Protein AF-A0A3D5G4E3-F1 (afdb_monomer_lite)

Secondary structure (DSSP, 8-state):
-------HHHHHHHHHHHHHHHHHHHHHHHHHHHTT------HHHHHHHHH---

Radius of gyration: 19.86 Å; chains: 1; bounding box: 38×28×47 Å

pLDDT: mean 96.44, std 4.05, range [76.44, 98.69]

Sequence (54 aa):
FGIAFSNKRWLHFFMLFVPVTGLWMSSLGIVGLALNLRAYDFVSQELRAAEDPE

Foldseek 3Di:
DPDDDPDPVVVVVVVVCVVVVVVVVVVVQVVCVVVVNDPPDDVVVVVCCVVDVD

Structure (mmCIF, N/CA/C/O backbone):
data_AF-A0A3D5G4E3-F1
#
_entry.id   AF-A0A3D5G4E3-F1
#
loop_
_atom_site.group_PDB
_atom_site.id
_atom_site.type_symbol
_atom_site.label_atom_id
_atom_site.label_alt_id
_atom_site.label_comp_id
_atom_site.label_asym_id
_atom_site.label_entity_id
_atom_site.label_seq_id
_atom_site.pdbx_PDB_ins_code
_atom_site.Cartn_x
_atom_site.Cartn_y
_atom_site.Cartn_z
_atom_site.occupancy
_atom_site.B_iso_or_equiv
_atom_site.auth_seq_id
_atom_site.auth_comp_id
_atom_site.auth_asym_id
_atom_site.auth_atom_id
_atom_site.pdbx_PDB_model_num
ATOM 1 N N . PHE A 1 1 ? 2.620 14.826 18.198 1.00 86.44 1 PHE A N 1
ATOM 2 C CA . PHE A 1 1 ? 1.532 14.443 17.274 1.00 86.44 1 PHE A CA 1
ATOM 3 C C . PHE A 1 1 ? 0.395 15.472 17.235 1.00 86.44 1 PHE A C 1
ATOM 5 O O . PHE A 1 1 ? -0.199 15.624 16.185 1.00 86.44 1 PHE A O 1
ATOM 12 N N . GLY A 1 2 ? 0.095 16.213 18.316 1.00 96.31 2 GLY A N 1
ATOM 13 C CA . GLY A 1 2 ? -0.812 17.381 18.271 1.00 96.31 2 GLY A CA 1
ATOM 14 C C . GLY A 1 2 ? -2.312 17.069 18.139 1.00 96.31 2 GLY A C 1
ATOM 15 O O . GLY A 1 2 ? -3.133 17.933 18.415 1.00 96.31 2 GLY A O 1
ATOM 16 N N . ILE A 1 3 ? -2.666 15.831 17.789 1.00 95.50 3 ILE A N 1
ATOM 17 C CA . ILE A 1 3 ? -4.032 15.299 17.711 1.00 95.50 3 ILE A CA 1
ATOM 18 C C . ILE A 1 3 ? -4.138 13.999 18.519 1.00 95.50 3 ILE A C 1
ATOM 20 O O . ILE A 1 3 ? -3.146 13.288 18.691 1.00 95.50 3 ILE A O 1
ATOM 24 N N . ALA A 1 4 ? -5.335 13.682 19.015 1.00 96.44 4 ALA A N 1
ATOM 25 C CA . ALA A 1 4 ? -5.604 12.457 19.766 1.00 96.44 4 ALA A CA 1
ATOM 26 C C . ALA A 1 4 ? -7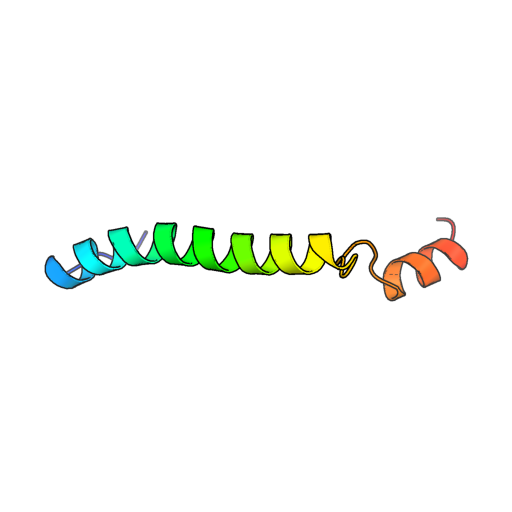.020 11.936 19.491 1.00 96.44 4 ALA A C 1
ATOM 28 O O . ALA A 1 4 ? -7.939 12.700 19.195 1.00 96.44 4 ALA A O 1
ATOM 29 N N . PHE A 1 5 ? -7.203 10.624 19.624 1.00 97.06 5 PHE A N 1
ATOM 30 C CA . PHE A 1 5 ? -8.523 10.010 19.558 1.00 97.06 5 PHE A CA 1
ATOM 31 C C . PHE A 1 5 ? -9.324 10.343 20.820 1.00 97.06 5 PHE A C 1
ATOM 33 O O . PHE A 1 5 ? -8.929 9.974 21.922 1.00 97.06 5 PHE A O 1
ATOM 40 N N . SER A 1 6 ? -10.478 10.989 20.659 1.00 97.50 6 SER A N 1
ATOM 41 C CA . SER A 1 6 ? -11.418 11.263 21.757 1.00 97.50 6 SER A CA 1
ATOM 42 C C . SER A 1 6 ? -12.531 10.214 21.876 1.00 97.50 6 SER A C 1
ATOM 44 O O . SER A 1 6 ? -13.163 10.090 22.922 1.00 97.50 6 SER A O 1
ATOM 46 N N . ASN A 1 7 ? -12.764 9.420 20.824 1.00 98.06 7 ASN A N 1
ATOM 47 C CA . ASN A 1 7 ? -13.815 8.407 20.772 1.00 98.06 7 ASN A CA 1
ATOM 48 C C . ASN A 1 7 ? -13.217 7.004 20.592 1.00 98.06 7 ASN A C 1
ATOM 50 O O . ASN A 1 7 ? -12.620 6.692 19.560 1.00 98.06 7 ASN A O 1
ATOM 54 N N . LYS A 1 8 ? -13.432 6.128 21.584 1.00 97.81 8 LYS A N 1
ATOM 55 C CA . LYS A 1 8 ? -12.925 4.747 21.557 1.00 97.81 8 LYS A CA 1
ATOM 56 C C 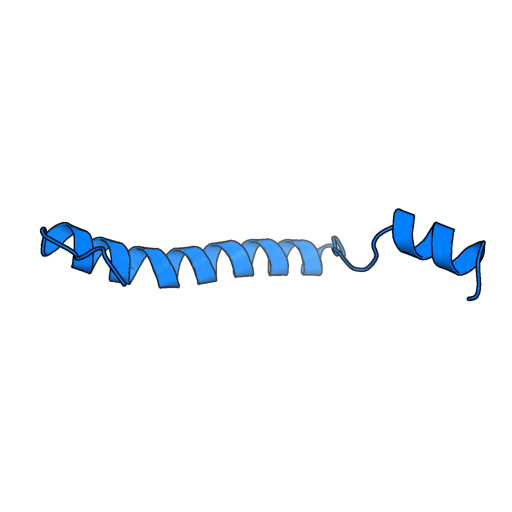. LYS A 1 8 ? -13.529 3.919 20.422 1.00 97.81 8 LYS A C 1
ATOM 58 O O . LYS A 1 8 ? -12.808 3.122 19.835 1.00 97.81 8 LYS A O 1
ATOM 63 N N . ARG A 1 9 ? -14.810 4.096 20.077 1.00 98.31 9 ARG A N 1
ATOM 64 C CA . ARG A 1 9 ? -15.432 3.357 18.960 1.00 98.31 9 ARG A CA 1
ATOM 65 C C . ARG A 1 9 ? -14.800 3.747 17.626 1.00 98.31 9 ARG A C 1
ATOM 67 O O . ARG A 1 9 ? -14.503 2.871 16.822 1.00 98.31 9 ARG A O 1
ATOM 74 N N . TRP A 1 10 ? -14.533 5.041 17.436 1.00 98.56 10 TRP A N 1
ATOM 75 C CA . TRP A 1 10 ? -13.833 5.543 16.250 1.00 98.56 10 TRP A CA 1
ATOM 76 C C . TRP A 1 10 ? -12.411 4.985 16.151 1.00 98.56 10 TRP A C 1
ATOM 78 O O . TRP A 1 10 ? -12.020 4.511 15.091 1.00 98.56 10 TRP A O 1
ATOM 88 N N . LEU A 1 11 ? -11.672 4.958 17.265 1.00 98.44 11 LEU A N 1
ATOM 89 C CA . LEU A 1 11 ? -10.338 4.357 17.310 1.00 98.44 11 LEU A CA 1
ATOM 90 C C . LEU A 1 11 ? -10.358 2.888 16.856 1.00 98.44 11 LEU A C 1
ATOM 92 O O . LEU A 1 11 ? -9.582 2.514 15.984 1.00 98.44 11 LEU A O 1
ATOM 96 N N . HIS A 1 12 ? -11.261 2.066 17.401 1.00 98.25 12 HIS A N 1
ATOM 97 C CA . HIS A 1 12 ? -11.329 0.641 17.047 1.00 98.25 12 HIS A CA 1
ATOM 98 C C . HIS A 1 12 ? -11.759 0.426 15.592 1.00 98.25 12 HIS A C 1
ATOM 100 O O . HIS A 1 12 ? -11.206 -0.436 14.911 1.00 98.25 12 HIS A O 1
ATOM 106 N N . PHE A 1 13 ? -12.701 1.229 15.090 1.00 98.38 13 PHE A N 1
ATOM 107 C CA . PHE A 1 13 ? -13.055 1.207 13.672 1.00 98.38 13 PHE A CA 1
ATOM 108 C C . PHE A 1 13 ? -11.850 1.557 12.792 1.00 98.38 13 PHE A C 1
ATOM 110 O O . PHE A 1 13 ? -11.575 0.859 11.821 1.00 98.38 13 PHE A O 1
ATOM 117 N N . PHE A 1 14 ? -11.090 2.590 13.159 1.00 98.25 14 PHE A N 1
ATOM 118 C CA . PHE A 1 14 ? -9.911 3.012 12.410 1.00 98.25 14 PHE A CA 1
ATOM 119 C C . PHE A 1 14 ? -8.812 1.940 12.402 1.00 98.25 14 PHE A C 1
ATOM 121 O O . PHE A 1 14 ? -8.203 1.686 11.364 1.00 98.25 14 PHE A O 1
ATOM 128 N N . MET A 1 15 ? -8.615 1.250 13.530 1.00 98.31 15 MET A N 1
ATOM 129 C CA . MET A 1 15 ? -7.691 0.115 13.631 1.00 98.31 15 MET A CA 1
ATOM 130 C C . MET A 1 15 ? -8.062 -1.041 12.695 1.00 98.31 15 MET A C 1
ATOM 132 O O . MET A 1 15 ? -7.165 -1.723 12.213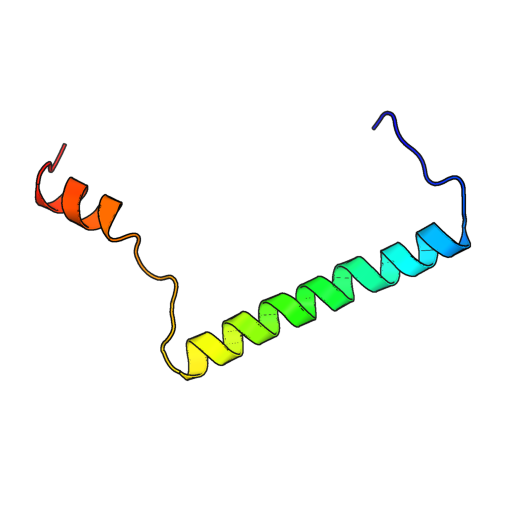 1.00 98.31 15 MET A O 1
ATOM 136 N N . LEU A 1 16 ? -9.351 -1.259 12.417 1.00 98.44 16 LEU A N 1
ATOM 137 C CA . LEU A 1 16 ? -9.799 -2.226 11.408 1.00 98.44 16 LEU A CA 1
ATOM 138 C C . LEU A 1 16 ? -9.645 -1.662 9.992 1.00 98.44 16 LEU A C 1
ATOM 140 O O . LEU A 1 16 ? -9.161 -2.349 9.095 1.00 98.44 16 LEU A O 1
ATOM 144 N N . PHE A 1 17 ? -10.041 -0.408 9.788 1.00 98.50 17 PHE A N 1
ATOM 145 C CA . PHE A 1 17 ? -10.086 0.228 8.476 1.00 98.50 17 PHE A CA 1
ATOM 146 C C . PHE A 1 17 ? -8.714 0.297 7.800 1.00 98.50 17 PHE A C 1
ATOM 148 O O . PHE A 1 17 ? -8.609 -0.015 6.614 1.00 98.50 17 PHE A O 1
ATOM 155 N N . VAL A 1 18 ? -7.664 0.672 8.538 1.00 98.56 18 VAL A N 1
ATOM 156 C CA . VAL A 1 18 ? -6.309 0.842 7.987 1.00 98.56 18 VAL A CA 1
ATOM 157 C C . VAL A 1 18 ? -5.766 -0.445 7.342 1.00 98.56 18 VAL A C 1
ATOM 159 O O . VAL A 1 18 ? -5.469 -0.415 6.145 1.00 98.56 18 VAL A O 1
ATOM 162 N N . PRO A 1 19 ? -5.654 -1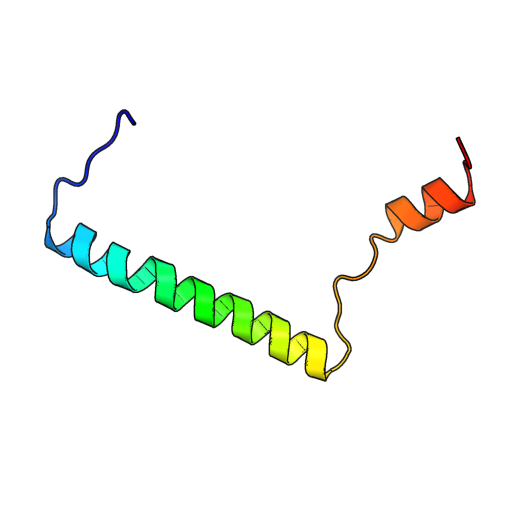.586 8.053 1.00 98.38 19 PRO A N 1
ATOM 163 C CA . PRO A 1 19 ? -5.132 -2.812 7.456 1.00 98.38 19 PRO A CA 1
ATOM 164 C C . PRO A 1 19 ? -6.068 -3.387 6.387 1.00 98.38 19 PRO A C 1
ATOM 166 O O . PRO A 1 19 ? -5.590 -3.845 5.350 1.00 98.38 19 PRO A O 1
ATOM 169 N N . VAL A 1 20 ? -7.391 -3.329 6.589 1.00 98.69 20 VAL A N 1
ATOM 170 C CA . VAL A 1 20 ? -8.360 -3.859 5.614 1.00 98.69 20 VAL A CA 1
ATOM 171 C C . VAL A 1 20 ? -8.283 -3.099 4.293 1.00 98.69 20 VAL A C 1
ATOM 173 O O . VAL A 1 20 ? -8.216 -3.721 3.234 1.00 98.69 20 VAL A O 1
ATOM 176 N N . THR A 1 21 ? -8.228 -1.767 4.344 1.00 98.69 21 THR A N 1
ATOM 177 C CA . THR A 1 21 ? -8.105 -0.936 3.139 1.00 98.69 21 THR A CA 1
ATOM 178 C C . THR A 1 21 ? -6.759 -1.159 2.457 1.00 98.69 21 THR A C 1
ATOM 180 O O . THR A 1 21 ? -6.712 -1.267 1.236 1.00 98.69 21 THR A O 1
ATOM 183 N N . GLY A 1 22 ? -5.669 -1.307 3.220 1.00 98.62 22 GLY A N 1
ATOM 184 C CA . GLY A 1 22 ? -4.350 -1.609 2.656 1.00 98.62 22 GLY A CA 1
ATOM 185 C C . GLY A 1 22 ? -4.325 -2.921 1.863 1.00 98.62 22 GLY A C 1
ATOM 186 O O . GLY A 1 22 ? -3.809 -2.958 0.743 1.00 98.62 22 GLY A O 1
ATOM 187 N N . LEU A 1 23 ? -4.945 -3.979 2.398 1.00 98.69 23 LEU A N 1
ATOM 188 C CA . LEU A 1 23 ? -5.075 -5.263 1.700 1.00 98.69 23 LEU A CA 1
ATOM 189 C C . LEU A 1 23 ? -5.975 -5.155 0.463 1.00 98.69 23 LEU A C 1
ATOM 191 O O . LEU A 1 23 ? -5.640 -5.705 -0.587 1.00 98.69 23 LEU A O 1
ATOM 195 N N . TRP A 1 24 ? -7.076 -4.408 0.559 1.00 98.69 24 TRP A N 1
ATOM 196 C CA . TRP A 1 24 ? -7.967 -4.140 -0.571 1.00 98.69 24 TRP A CA 1
ATOM 197 C C . TRP A 1 24 ? -7.248 -3.425 -1.720 1.00 98.69 24 TRP A C 1
ATOM 199 O O . TRP A 1 24 ? -7.260 -3.916 -2.848 1.00 98.69 24 TRP A O 1
ATOM 209 N N . MET A 1 25 ? -6.567 -2.310 -1.437 1.00 98.62 25 MET A N 1
ATOM 210 C CA . MET A 1 25 ? -5.851 -1.539 -2.460 1.00 98.62 25 MET A CA 1
ATOM 211 C C . MET A 1 25 ? -4.708 -2.344 -3.090 1.00 98.62 25 MET A C 1
ATOM 213 O O . MET A 1 25 ? -4.536 -2.315 -4.308 1.00 98.62 25 MET A O 1
ATOM 217 N N . SER A 1 26 ? -3.973 -3.121 -2.288 1.00 98.31 26 SER A N 1
ATOM 218 C CA . SER A 1 26 ? -2.918 -4.013 -2.793 1.00 98.31 26 SER A CA 1
ATOM 219 C C . SER A 1 26 ? -3.479 -5.088 -3.726 1.00 98.31 26 SER A C 1
ATOM 221 O O . SER A 1 26 ? -2.910 -5.351 -4.784 1.00 98.31 26 SER A O 1
ATOM 223 N N . SER A 1 27 ? -4.628 -5.672 -3.375 1.00 98.44 27 SER A N 1
ATOM 224 C CA . SER A 1 27 ? -5.282 -6.706 -4.186 1.00 98.44 27 SER A CA 1
ATOM 225 C C . SER A 1 27 ? -5.712 -6.173 -5.552 1.00 98.44 27 SER A C 1
ATOM 227 O O . SER A 1 27 ? -5.514 -6.854 -6.557 1.00 98.44 27 SER A O 1
ATOM 229 N N . LEU A 1 28 ? -6.225 -4.938 -5.616 1.00 98.38 28 LEU A N 1
ATOM 230 C CA . LEU A 1 28 ? -6.542 -4.283 -6.890 1.00 98.38 28 LEU A CA 1
ATOM 231 C C . LEU A 1 28 ? -5.298 -4.148 -7.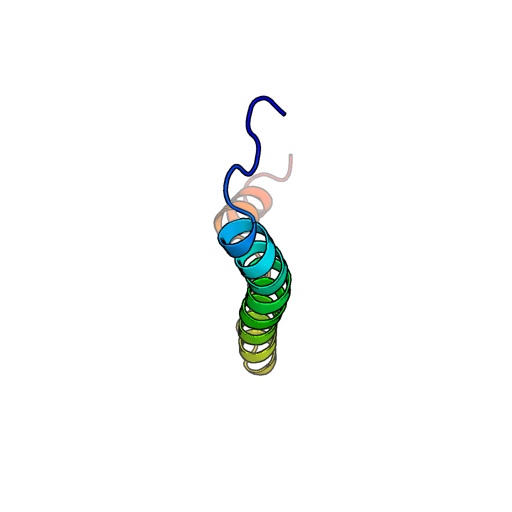782 1.00 98.38 28 LEU A C 1
ATOM 233 O O . LEU A 1 28 ? -5.363 -4.445 -8.974 1.00 98.38 28 LEU A O 1
ATOM 237 N N . GLY A 1 29 ? -4.154 -3.773 -7.200 1.00 98.00 29 GLY A N 1
ATOM 238 C CA . GLY A 1 29 ? -2.875 -3.731 -7.912 1.00 98.00 29 GLY A CA 1
ATOM 239 C C . GLY A 1 29 ? -2.461 -5.097 -8.465 1.00 98.00 29 GLY A C 1
ATOM 240 O O . GLY A 1 29 ? -2.104 -5.203 -9.635 1.00 98.00 29 GLY A O 1
ATOM 241 N N . ILE A 1 30 ? -2.578 -6.160 -7.661 1.00 98.38 30 ILE A N 1
ATOM 242 C CA . ILE A 1 30 ? -2.243 -7.536 -8.073 1.00 98.38 30 ILE A CA 1
ATOM 243 C C . ILE A 1 30 ? -3.129 -8.008 -9.236 1.00 98.38 30 ILE A C 1
ATOM 245 O O . ILE A 1 30 ? -2.627 -8.621 -10.178 1.00 98.38 30 ILE A O 1
ATOM 249 N N . VAL A 1 31 ? -4.427 -7.690 -9.212 1.00 98.56 31 VAL A N 1
ATOM 250 C CA . VAL A 1 31 ? -5.337 -7.993 -10.331 1.00 98.56 31 VAL A CA 1
ATOM 251 C C . VAL A 1 31 ? -4.898 -7.265 -11.609 1.00 98.56 31 VAL A C 1
ATOM 253 O O . VAL A 1 31 ? -4.903 -7.868 -12.680 1.00 98.56 31 VAL A O 1
ATOM 256 N N . GLY A 1 32 ? -4.447 -6.010 -11.511 1.00 98.19 32 GLY A N 1
ATOM 257 C CA . GLY A 1 32 ? -3.854 -5.282 -12.640 1.00 98.19 32 GLY A CA 1
ATOM 258 C C . GLY A 1 32 ? -2.591 -5.959 -13.183 1.00 98.19 32 GLY A C 1
ATOM 259 O O . GLY A 1 32 ? -2.471 -6.174 -14.391 1.00 98.19 32 GLY A O 1
ATOM 260 N N . LEU A 1 33 ? -1.689 -6.390 -12.295 1.00 98.25 33 LEU A N 1
ATOM 261 C CA . LEU A 1 33 ? -0.476 -7.121 -12.673 1.00 98.25 33 LEU A CA 1
ATOM 262 C C . LEU A 1 33 ? -0.786 -8.428 -13.416 1.00 98.25 33 LEU A C 1
ATOM 264 O O . LEU A 1 33 ? -0.097 -8.738 -14.388 1.00 98.25 33 LEU A O 1
ATOM 268 N N . ALA A 1 34 ? -1.833 -9.158 -13.016 1.00 98.12 34 ALA A N 1
ATOM 269 C CA . ALA A 1 34 ? -2.270 -10.381 -13.698 1.00 98.12 34 ALA A CA 1
ATOM 270 C C . ALA A 1 34 ? -2.673 -10.135 -15.166 1.00 98.12 34 ALA A C 1
ATOM 272 O O . ALA A 1 34 ? -2.544 -11.027 -16.002 1.00 98.12 34 ALA A O 1
ATOM 273 N N . LEU A 1 35 ? -3.109 -8.914 -15.487 1.00 98.31 35 LEU A N 1
ATOM 274 C CA . LEU A 1 35 ? -3.445 -8.464 -16.840 1.00 98.31 35 LEU A CA 1
ATOM 275 C C . LEU A 1 35 ? -2.299 -7.702 -17.527 1.00 98.31 35 LEU A C 1
ATOM 277 O O . LEU A 1 35 ? -2.507 -7.108 -18.581 1.00 98.31 35 LEU A O 1
ATOM 281 N N . ASN A 1 36 ? -1.094 -7.692 -16.947 1.00 97.56 36 ASN A N 1
ATOM 282 C CA . ASN A 1 36 ? 0.043 -6.865 -17.370 1.00 97.56 36 ASN A CA 1
ATOM 283 C C . ASN A 1 36 ? -0.210 -5.343 -17.343 1.00 97.56 36 ASN A C 1
ATOM 285 O O . ASN A 1 36 ? 0.569 -4.586 -17.920 1.00 97.56 36 ASN A O 1
ATOM 289 N N . LEU A 1 37 ? -1.236 -4.873 -16.631 1.00 97.75 37 LEU A N 1
ATOM 290 C CA . LEU A 1 37 ? -1.467 -3.450 -16.387 1.00 97.75 37 LEU A CA 1
ATOM 291 C C . LEU A 1 37 ? -0.555 -2.990 -15.246 1.00 97.75 37 LEU 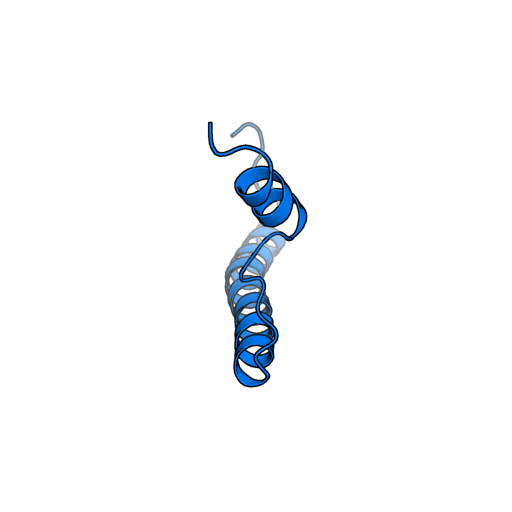A C 1
ATOM 293 O O . LEU A 1 37 ? -0.896 -3.109 -14.068 1.00 97.75 37 LEU A O 1
ATOM 297 N N . ARG A 1 38 ? 0.641 -2.512 -15.603 1.00 97.19 38 ARG A N 1
ATOM 298 C CA . ARG A 1 38 ? 1.695 -2.129 -14.654 1.00 97.19 38 ARG A CA 1
ATOM 299 C C . ARG A 1 38 ? 1.924 -0.624 -14.688 1.00 97.19 38 ARG A C 1
ATOM 301 O O . ARG A 1 38 ? 1.990 -0.029 -15.757 1.00 97.19 38 ARG A O 1
ATOM 308 N N . ALA A 1 39 ? 2.146 -0.037 -13.520 1.00 95.19 39 ALA A N 1
ATOM 309 C CA . ALA A 1 39 ? 2.778 1.272 -13.404 1.00 95.19 39 ALA A CA 1
ATOM 310 C C . ALA A 1 39 ? 4.305 1.079 -13.417 1.00 95.19 39 ALA A C 1
ATOM 312 O O . ALA A 1 39 ? 4.944 1.183 -12.376 1.00 95.19 39 ALA A O 1
ATOM 313 N N . TYR A 1 40 ? 4.849 0.654 -14.564 1.00 96.94 40 TYR A N 1
ATOM 314 C CA . TYR A 1 40 ? 6.266 0.288 -14.693 1.00 96.94 40 TYR A CA 1
ATOM 315 C C . TYR A 1 40 ? 7.145 1.523 -14.932 1.00 96.94 40 TYR A C 1
ATOM 317 O O . TYR A 1 40 ? 8.025 1.789 -14.123 1.00 96.94 40 TYR A O 1
ATOM 325 N N . ASP A 1 41 ? 6.810 2.327 -15.946 1.00 95.88 41 ASP A N 1
ATOM 326 C CA . ASP A 1 41 ? 7.561 3.532 -16.300 1.00 95.88 41 ASP A CA 1
ATOM 327 C C . ASP A 1 41 ? 6.679 4.778 -16.255 1.00 95.88 41 ASP A C 1
ATOM 329 O O . ASP A 1 41 ? 5.463 4.737 -16.478 1.00 95.88 41 ASP A O 1
ATOM 333 N N . PHE A 1 42 ? 7.324 5.921 -16.048 1.00 97.31 42 PHE A N 1
ATOM 334 C CA . PHE A 1 42 ? 6.737 7.214 -16.359 1.00 97.31 42 PHE A CA 1
ATOM 335 C C . PHE A 1 42 ? 7.246 7.659 -17.727 1.00 97.31 42 PHE A C 1
ATOM 337 O O . PHE A 1 42 ? 8.408 8.024 -17.865 1.00 97.31 42 PHE A O 1
ATOM 344 N N . VAL A 1 43 ? 6.366 7.696 -18.732 1.00 96.75 43 VAL A N 1
ATOM 345 C CA . VAL A 1 43 ? 6.733 8.052 -20.119 1.00 96.75 43 VAL A CA 1
ATOM 346 C C . VAL A 1 43 ? 7.458 9.400 -20.206 1.00 96.75 43 VAL A C 1
ATOM 348 O O . VAL A 1 43 ? 8.373 9.556 -21.002 1.00 96.75 43 VAL A O 1
ATOM 351 N N . SER A 1 44 ? 7.102 10.376 -19.366 1.00 96.25 44 SER A N 1
ATOM 352 C CA . SER A 1 44 ? 7.796 11.669 -19.332 1.00 96.25 44 SER A CA 1
ATOM 353 C C . SER A 1 44 ? 9.255 11.571 -18.875 1.00 96.25 44 SER A C 1
ATOM 355 O O . SER A 1 44 ? 10.081 12.339 -19.358 1.00 96.25 44 SER A O 1
ATOM 357 N N . GLN A 1 45 ? 9.578 10.645 -17.967 1.00 95.69 45 GLN A N 1
ATOM 358 C CA . GLN A 1 45 ? 10.952 10.401 -17.521 1.00 95.69 45 GLN A CA 1
ATOM 359 C C . GLN A 1 45 ? 11.741 9.657 -18.595 1.00 95.69 45 GLN A C 1
ATOM 361 O O . GLN A 1 45 ? 12.841 10.080 -18.926 1.00 95.69 45 GLN A O 1
ATOM 366 N N . GLU A 1 46 ? 11.146 8.628 -19.204 1.00 95.50 46 GLU A N 1
ATOM 367 C CA . GLU A 1 46 ? 11.779 7.873 -20.294 1.00 95.50 46 GLU A CA 1
ATOM 368 C C . GLU A 1 46 ? 12.111 8.766 -21.491 1.00 95.50 46 GLU A C 1
ATOM 370 O O . GLU A 1 46 ? 13.203 8.693 -22.045 1.00 95.50 46 GLU A O 1
ATOM 375 N N . LEU A 1 47 ? 11.197 9.665 -21.867 1.00 95.81 47 LEU A N 1
ATOM 376 C CA . LEU A 1 47 ? 11.443 10.622 -22.944 1.00 95.81 47 LEU A CA 1
ATOM 377 C C . LEU A 1 47 ? 12.562 11.605 -22.590 1.00 95.81 47 LEU A C 1
ATOM 379 O O . LEU A 1 47 ? 13.406 11.879 -23.438 1.00 95.81 47 LEU A O 1
ATOM 383 N N . ARG A 1 48 ? 12.599 12.108 -21.347 1.00 95.62 48 ARG A N 1
ATOM 384 C CA . ARG A 1 48 ? 13.673 13.008 -20.913 1.00 95.62 48 ARG A CA 1
ATOM 385 C C . ARG A 1 48 ? 15.020 12.295 -20.898 1.00 95.62 48 ARG A C 1
ATOM 387 O O . ARG A 1 48 ? 15.965 12.856 -21.423 1.00 95.62 48 ARG A O 1
ATOM 394 N N . ALA A 1 49 ? 15.094 11.084 -20.357 1.00 93.88 49 ALA A N 1
ATOM 395 C CA . ALA A 1 49 ? 16.325 10.297 -20.315 1.00 93.88 49 ALA A CA 1
ATOM 396 C C . ALA A 1 49 ? 16.797 9.855 -21.712 1.00 93.88 49 ALA A C 1
ATOM 398 O O . ALA A 1 49 ? 17.992 9.691 -21.945 1.00 93.88 49 ALA A O 1
ATOM 399 N N . ALA A 1 50 ? 15.869 9.661 -22.655 1.00 94.62 50 ALA A N 1
ATOM 400 C CA . ALA A 1 50 ? 16.202 9.369 -24.046 1.00 94.62 50 ALA A CA 1
ATOM 401 C C . ALA A 1 50 ? 16.731 10.600 -24.804 1.00 94.62 50 ALA A C 1
ATOM 403 O O . ALA A 1 50 ? 17.527 10.445 -25.730 1.00 94.62 50 ALA A O 1
ATOM 404 N N . GLU A 1 51 ? 16.275 11.803 -24.445 1.00 94.69 51 GLU A N 1
ATOM 405 C CA . GLU A 1 51 ? 16.697 13.063 -25.069 1.00 94.69 51 GLU A CA 1
ATOM 406 C C . GLU A 1 51 ? 17.949 13.662 -24.412 1.00 94.69 51 GLU A C 1
ATOM 408 O O . GLU A 1 51 ? 18.794 14.223 -25.108 1.00 94.69 51 GLU A O 1
ATOM 413 N N . ASP A 1 52 ? 18.075 13.533 -23.092 1.00 90.06 52 ASP A N 1
ATOM 414 C CA . ASP A 1 52 ? 19.146 14.108 -22.284 1.00 90.06 52 ASP A CA 1
ATOM 415 C C . ASP A 1 52 ? 19.795 13.027 -21.397 1.00 90.06 52 ASP A C 1
ATOM 417 O O . ASP A 1 52 ? 19.168 12.565 -20.440 1.00 90.06 52 ASP A O 1
ATOM 421 N N . PRO A 1 53 ? 21.020 12.576 -21.734 1.00 82.00 53 PRO A N 1
ATOM 422 C CA . PRO A 1 53 ? 21.731 11.535 -20.996 1.00 82.00 53 PRO A CA 1
ATOM 423 C C . PRO A 1 53 ? 22.456 12.043 -19.733 1.00 82.00 53 PRO A C 1
ATOM 425 O O . PRO A 1 53 ? 23.087 11.227 -19.052 1.00 82.00 53 PRO A O 1
ATOM 428 N N . GLU A 1 54 ? 22.411 13.350 -19.445 1.00 76.44 54 GLU A N 1
ATOM 429 C CA . GLU A 1 54 ? 22.972 13.991 -18.239 1.00 76.44 54 GLU A CA 1
ATOM 430 C C . GLU A 1 54 ? 21.911 14.227 -17.149 1.00 76.44 54 GLU A C 1
ATOM 432 O O . GLU A 1 54 ? 22.269 14.071 -15.955 1.00 76.44 54 GLU A O 1
#